Protein AF-A0A3M1IVL6-F1 (afdb_monomer)

Radius of gyration: 15.48 Å; Cα contacts (8 Å, |Δi|>4): 39; chains: 1; bounding box: 37×26×36 Å

Structure (mmCIF, N/CA/C/O backbone):
data_AF-A0A3M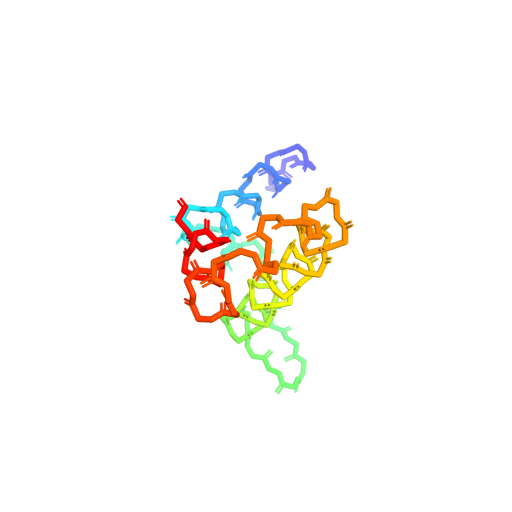1IVL6-F1
#
_entry.id   AF-A0A3M1IVL6-F1
#
loop_
_atom_site.group_PDB
_atom_site.id
_atom_site.type_symbol
_atom_site.label_atom_id
_atom_site.label_alt_id
_atom_site.label_comp_id
_atom_site.label_asym_id
_atom_site.label_entity_id
_atom_site.label_seq_id
_atom_site.pdbx_PDB_ins_code
_atom_site.Cartn_x
_atom_site.Cartn_y
_atom_site.Cartn_z
_atom_site.occupancy
_atom_site.B_iso_or_equiv
_atom_site.auth_seq_id
_atom_site.auth_comp_id
_atom_site.auth_asym_id
_atom_site.auth_atom_id
_atom_site.pdbx_PDB_model_num
ATOM 1 N N . MET A 1 1 ? 19.533 7.315 -11.998 1.00 58.62 1 MET A N 1
ATOM 2 C CA . MET A 1 1 ? 19.378 6.636 -10.697 1.00 58.62 1 MET A CA 1
ATOM 3 C C . MET A 1 1 ? 18.839 7.661 -9.734 1.00 58.62 1 MET A C 1
ATOM 5 O O . MET A 1 1 ? 19.504 8.676 -9.552 1.00 58.62 1 MET A O 1
ATOM 9 N N . SER A 1 2 ? 17.636 7.439 -9.214 1.00 70.88 2 SER A N 1
ATOM 10 C CA . SER A 1 2 ? 17.101 8.272 -8.141 1.00 70.88 2 SER A CA 1
ATOM 11 C C . SER A 1 2 ? 17.954 8.063 -6.881 1.00 70.88 2 SER A C 1
ATOM 13 O O . SER A 1 2 ? 18.561 7.000 -6.697 1.00 70.88 2 SER A O 1
ATOM 15 N N . GLY A 1 3 ? 18.110 9.100 -6.058 1.00 89.56 3 GLY A N 1
ATOM 16 C CA . GLY A 1 3 ? 18.758 8.932 -4.760 1.00 89.56 3 GLY A CA 1
ATOM 17 C C . GLY A 1 3 ? 17.886 8.063 -3.851 1.00 89.56 3 GLY A C 1
ATOM 18 O O . GLY A 1 3 ? 16.681 7.957 -4.061 1.00 89.56 3 GLY A O 1
ATOM 19 N N . LEU A 1 4 ? 18.461 7.478 -2.793 1.00 91.75 4 LEU A N 1
ATOM 20 C CA . LEU A 1 4 ? 17.690 6.676 -1.828 1.00 91.75 4 LEU A CA 1
ATOM 21 C C . LEU A 1 4 ? 16.461 7.431 -1.293 1.00 91.75 4 LEU A C 1
ATOM 23 O O . LEU A 1 4 ? 15.397 6.841 -1.146 1.00 91.75 4 LEU A O 1
ATOM 27 N N . LYS A 1 5 ? 16.611 8.735 -1.041 1.00 94.38 5 LYS A N 1
ATOM 28 C CA . LYS A 1 5 ? 15.521 9.603 -0.595 1.00 94.38 5 LYS A CA 1
ATOM 29 C C . LYS A 1 5 ? 14.372 9.634 -1.610 1.00 94.38 5 LYS A C 1
ATOM 31 O O . LYS A 1 5 ? 13.236 9.369 -1.240 1.00 94.38 5 LYS A O 1
ATOM 36 N N . ASP A 1 6 ? 14.677 9.897 -2.876 1.00 93.75 6 ASP A N 1
ATOM 37 C CA . ASP A 1 6 ? 13.676 9.992 -3.944 1.00 93.75 6 ASP A CA 1
ATOM 38 C C . ASP A 1 6 ? 12.954 8.650 -4.153 1.00 93.75 6 ASP A C 1
ATOM 40 O O . ASP A 1 6 ? 11.740 8.610 -4.370 1.00 93.75 6 ASP A O 1
ATOM 44 N N . LEU A 1 7 ? 13.697 7.539 -4.045 1.00 93.25 7 LEU A N 1
ATOM 45 C CA . LEU A 1 7 ? 13.143 6.187 -4.103 1.00 93.25 7 LEU A CA 1
ATOM 46 C C . LEU A 1 7 ? 12.159 5.941 -2.953 1.00 93.25 7 LEU A C 1
ATOM 48 O O . LEU A 1 7 ? 11.068 5.423 -3.174 1.00 93.25 7 LEU A O 1
ATOM 52 N N . GLN A 1 8 ? 12.527 6.333 -1.731 1.00 92.25 8 GLN A N 1
ATOM 53 C CA . GLN A 1 8 ? 11.676 6.193 -0.550 1.00 92.25 8 GLN A CA 1
ATOM 54 C C . GLN A 1 8 ? 10.414 7.057 -0.648 1.00 92.25 8 GLN A C 1
ATOM 56 O O . GLN A 1 8 ? 9.325 6.560 -0.375 1.00 92.25 8 GLN A O 1
ATOM 61 N N . GLU A 1 9 ? 10.538 8.312 -1.083 1.00 94.06 9 GLU A N 1
ATOM 62 C CA . GLU A 1 9 ? 9.398 9.221 -1.267 1.00 94.06 9 GLU A CA 1
ATOM 63 C C . GLU A 1 9 ? 8.435 8.708 -2.345 1.00 94.06 9 GLU A C 1
ATOM 65 O O . GLU A 1 9 ? 7.216 8.725 -2.172 1.00 94.06 9 GLU A O 1
ATOM 70 N N . THR A 1 10 ? 8.966 8.198 -3.455 1.00 94.94 10 THR A N 1
ATOM 71 C CA . THR A 1 10 ? 8.140 7.662 -4.547 1.00 94.94 10 THR A CA 1
ATOM 72 C C . THR A 1 10 ? 7.491 6.335 -4.154 1.00 94.94 10 THR A C 1
ATOM 74 O O . THR A 1 10 ? 6.320 6.119 -4.452 1.00 94.94 10 THR A O 1
ATOM 77 N N . PHE A 1 11 ? 8.186 5.482 -3.397 1.00 92.00 11 PHE A N 1
ATOM 78 C CA . PHE A 1 11 ? 7.589 4.271 -2.836 1.00 92.00 11 PHE A CA 1
ATOM 79 C C . PHE A 1 11 ? 6.488 4.590 -1.813 1.00 92.00 11 PHE A C 1
ATOM 81 O O . PHE A 1 11 ? 5.438 3.955 -1.829 1.00 92.00 11 PHE A O 1
ATOM 88 N N . GLN A 1 12 ? 6.672 5.603 -0.960 1.00 90.69 12 GLN A N 1
ATOM 89 C CA . GLN A 1 12 ? 5.642 6.029 -0.011 1.00 90.69 12 GLN A CA 1
ATOM 90 C C . GLN A 1 12 ? 4.384 6.533 -0.728 1.00 90.69 12 GLN A C 1
ATOM 92 O O . GLN A 1 12 ? 3.286 6.101 -0.387 1.00 90.69 12 GLN A O 1
ATOM 97 N N . ARG A 1 13 ? 4.526 7.386 -1.752 1.00 93.19 13 ARG A N 1
ATOM 98 C CA . ARG A 1 13 ? 3.384 7.824 -2.575 1.00 93.19 13 ARG A CA 1
ATOM 99 C C . ARG A 1 13 ? 2.699 6.652 -3.267 1.00 93.19 13 ARG A C 1
ATOM 101 O O . ARG A 1 13 ? 1.475 6.603 -3.322 1.00 93.19 13 ARG A O 1
ATOM 108 N N . ALA A 1 14 ? 3.462 5.655 -3.710 1.00 93.19 14 ALA A N 1
ATOM 109 C CA . ALA A 1 14 ? 2.875 4.442 -4.256 1.00 93.19 14 ALA A CA 1
ATOM 110 C C . ALA A 1 14 ? 1.992 3.714 -3.236 1.00 93.19 14 ALA A C 1
ATOM 112 O O . ALA A 1 14 ? 0.929 3.226 -3.611 1.00 93.19 14 ALA A O 1
ATOM 113 N N . LEU A 1 15 ? 2.390 3.641 -1.964 1.00 87.56 15 LEU A N 1
ATOM 114 C CA . LEU A 1 15 ? 1.601 2.977 -0.923 1.00 87.56 15 LEU A CA 1
ATOM 115 C C . LEU A 1 15 ? 0.409 3.811 -0.433 1.00 87.56 15 LEU A C 1
ATOM 117 O O . LEU A 1 15 ? -0.646 3.237 -0.185 1.00 87.56 15 LEU A O 1
ATOM 121 N N . CYS A 1 16 ? 0.569 5.129 -0.290 1.00 85.38 16 CYS A N 1
ATOM 122 C CA . CYS A 1 16 ? -0.433 6.002 0.334 1.00 85.38 16 CYS A CA 1
ATOM 123 C C . CYS A 1 16 ? -1.378 6.684 -0.666 1.00 85.38 16 CYS A C 1
ATOM 125 O O . CYS A 1 16 ? -2.524 6.951 -0.331 1.00 85.38 16 CYS A O 1
ATOM 127 N N . GLU A 1 17 ? -0.907 6.988 -1.876 1.00 90.12 17 GLU A N 1
ATOM 128 C CA . GLU A 1 17 ? -1.623 7.816 -2.862 1.00 90.12 17 GLU A CA 1
ATOM 129 C C . GLU A 1 17 ? -1.957 7.041 -4.147 1.00 90.12 17 GLU A C 1
ATOM 131 O O . GLU A 1 17 ? -2.632 7.559 -5.034 1.00 90.12 17 GLU A O 1
ATOM 136 N N . GLY A 1 18 ? -1.479 5.798 -4.272 1.00 89.88 18 GLY A N 1
ATOM 137 C CA . GLY A 1 18 ? -1.646 5.001 -5.488 1.00 89.88 18 GLY A CA 1
ATOM 138 C C . GLY A 1 18 ? -0.755 5.448 -6.654 1.00 89.88 18 GLY A C 1
ATOM 139 O O . GLY A 1 18 ? -1.011 5.059 -7.789 1.00 89.88 18 GLY A O 1
ATOM 140 N N . ASP A 1 19 ? 0.292 6.241 -6.397 1.00 94.00 19 ASP A N 1
ATOM 141 C CA . ASP A 1 19 ? 1.229 6.703 -7.429 1.00 94.00 19 ASP A CA 1
ATOM 142 C C . ASP A 1 19 ? 2.128 5.558 -7.932 1.00 94.00 19 ASP A C 1
ATOM 144 O O . ASP A 1 19 ? 3.094 5.154 -7.286 1.00 94.00 19 ASP A O 1
ATOM 148 N N . ASP A 1 20 ? 1.827 5.037 -9.119 1.00 95.19 20 ASP A N 1
ATOM 149 C CA . ASP A 1 20 ? 2.564 3.934 -9.743 1.00 95.19 20 ASP A CA 1
ATOM 150 C C . ASP A 1 20 ? 3.905 4.347 -10.383 1.00 95.19 20 ASP A C 1
ATOM 152 O O . ASP A 1 20 ? 4.580 3.513 -10.988 1.00 95.19 20 ASP A O 1
ATOM 156 N N . THR A 1 21 ? 4.357 5.599 -10.228 1.00 94.88 21 THR A N 1
ATOM 157 C CA . THR A 1 21 ? 5.636 6.077 -10.795 1.00 94.88 21 THR A CA 1
ATOM 158 C C . THR A 1 21 ? 6.834 5.222 -10.357 1.00 94.88 21 THR A C 1
ATOM 160 O O . THR A 1 21 ? 7.772 5.027 -11.133 1.00 94.88 21 THR A O 1
ATOM 163 N N . ILE A 1 22 ? 6.783 4.635 -9.153 1.00 94.56 22 ILE A N 1
ATOM 164 C CA . ILE A 1 22 ? 7.840 3.756 -8.630 1.00 94.56 22 ILE A CA 1
ATOM 165 C C . ILE A 1 22 ? 8.076 2.506 -9.497 1.00 94.56 22 ILE A C 1
ATOM 167 O O . ILE A 1 22 ? 9.167 1.942 -9.459 1.00 94.56 22 ILE A O 1
ATOM 171 N N . LEU A 1 23 ? 7.099 2.069 -10.306 1.00 95.50 23 LEU A N 1
ATOM 172 C CA . LEU A 1 23 ? 7.227 0.878 -11.158 1.00 95.50 23 LEU A CA 1
ATOM 173 C C . LEU A 1 23 ? 8.403 0.980 -12.144 1.00 95.50 23 LEU A C 1
ATOM 175 O O . LEU A 1 23 ? 8.979 -0.043 -12.521 1.00 95.50 23 LEU A O 1
ATOM 179 N N . ALA A 1 24 ? 8.794 2.195 -12.539 1.00 94.19 24 ALA A N 1
ATOM 180 C CA . ALA A 1 24 ? 9.953 2.420 -13.402 1.00 94.19 24 ALA A CA 1
ATOM 181 C C . ALA A 1 24 ? 11.285 2.034 -12.729 1.00 94.19 24 ALA A C 1
ATOM 183 O O . ALA A 1 24 ? 12.223 1.634 -13.419 1.00 94.19 24 ALA A O 1
ATOM 184 N N . ASP A 1 25 ? 11.347 2.116 -11.398 1.00 92.50 25 ASP A N 1
ATOM 185 C CA . ASP A 1 25 ? 12.533 1.813 -10.591 1.00 92.50 25 ASP A CA 1
ATOM 186 C C . ASP A 1 25 ? 12.523 0.383 -10.017 1.00 92.50 25 ASP A C 1
ATOM 188 O O . ASP A 1 25 ? 13.534 -0.086 -9.489 1.00 92.50 25 ASP A O 1
ATOM 192 N N . LEU A 1 26 ? 11.396 -0.330 -10.118 1.00 91.44 26 LEU A N 1
ATOM 193 C CA . LEU A 1 26 ? 11.284 -1.724 -9.691 1.00 91.44 26 LEU A CA 1
ATOM 194 C C . LEU A 1 26 ? 11.785 -2.690 -10.769 1.00 91.44 26 LEU A C 1
ATOM 196 O O . LEU A 1 26 ? 11.781 -2.400 -11.965 1.00 91.44 26 LEU A O 1
ATOM 200 N N . VAL A 1 27 ? 12.201 -3.877 -10.335 1.00 93.06 27 VAL A N 1
ATOM 201 C CA . VAL A 1 27 ? 12.615 -4.969 -11.221 1.00 93.06 27 VAL A CA 1
ATOM 202 C C . VAL A 1 27 ? 11.664 -6.136 -11.019 1.00 93.06 27 VAL A C 1
ATOM 204 O O . VAL A 1 27 ? 11.281 -6.448 -9.890 1.00 93.06 27 VAL A O 1
ATOM 207 N N . ASP A 1 28 ? 11.298 -6.785 -12.117 1.00 94.62 28 ASP A N 1
ATOM 208 C CA . ASP A 1 28 ? 10.512 -8.011 -12.068 1.00 94.62 28 ASP A CA 1
ATOM 209 C C . ASP A 1 28 ? 11.300 -9.116 -11.358 1.00 94.62 28 ASP A C 1
ATOM 211 O O . ASP A 1 28 ? 12.530 -9.193 -11.431 1.00 94.62 28 ASP A O 1
ATOM 215 N N . SER A 1 29 ? 10.591 -10.000 -10.667 1.00 92.00 29 SER A N 1
ATOM 216 C CA . SER A 1 29 ? 11.203 -11.197 -10.100 1.00 92.00 29 SER A CA 1
ATOM 217 C C . SER A 1 29 ? 11.092 -12.364 -11.088 1.00 92.00 29 SER A C 1
ATOM 219 O O . SER A 1 29 ? 10.262 -12.334 -11.995 1.00 92.00 29 SER A O 1
ATOM 221 N N . PRO A 1 30 ? 11.832 -13.467 -10.881 1.00 94.31 30 PRO A N 1
ATOM 222 C CA . PRO A 1 30 ? 11.631 -14.684 -11.668 1.00 94.31 30 PRO A CA 1
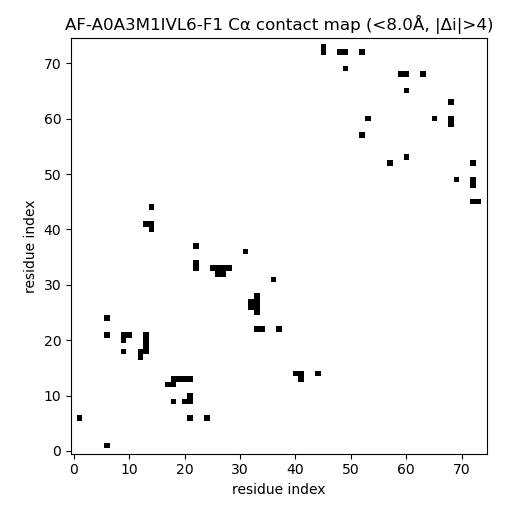ATOM 223 C C . PRO A 1 30 ? 10.231 -15.311 -11.541 1.00 94.31 30 PRO A C 1
ATOM 225 O O . PRO A 1 30 ? 9.924 -16.237 -12.285 1.00 94.31 30 PRO A O 1
ATOM 228 N N . ARG A 1 31 ? 9.418 -14.886 -10.560 1.00 93.94 31 ARG A N 1
ATOM 229 C CA . ARG A 1 31 ? 8.117 -15.497 -10.237 1.00 93.94 31 ARG A CA 1
ATOM 230 C C . ARG A 1 31 ? 6.928 -14.598 -10.564 1.00 93.94 31 ARG A C 1
ATOM 232 O O . ARG A 1 31 ? 5.864 -15.128 -10.832 1.00 93.94 31 ARG A O 1
ATOM 239 N N . GLU A 1 32 ? 7.112 -13.283 -10.521 1.00 96.38 32 GLU A N 1
ATOM 240 C CA . GLU A 1 32 ? 6.050 -12.274 -10.613 1.00 96.38 32 GLU A CA 1
ATOM 241 C C . GLU A 1 32 ? 6.589 -10.953 -11.172 1.00 96.38 32 GLU A C 1
ATOM 243 O O . GLU A 1 32 ? 7.748 -10.598 -10.910 1.00 96.38 32 GLU A O 1
ATOM 248 N N . CYS A 1 33 ? 5.734 -10.209 -11.880 1.00 96.38 33 CYS A N 1
ATOM 249 C CA . CYS A 1 33 ? 6.038 -8.868 -12.377 1.00 96.38 33 CYS A CA 1
ATOM 250 C C . CYS A 1 33 ? 5.921 -7.800 -11.280 1.00 96.38 33 CYS A C 1
ATOM 252 O O . CYS A 1 33 ? 5.251 -7.980 -10.257 1.00 96.38 33 CYS A O 1
ATOM 254 N N . ARG A 1 34 ? 6.593 -6.670 -11.495 1.00 95.94 34 ARG A N 1
ATOM 255 C CA . ARG A 1 34 ? 6.658 -5.527 -10.574 1.00 95.94 34 ARG A CA 1
ATOM 256 C C . ARG A 1 34 ? 5.293 -4.988 -10.146 1.00 95.94 34 ARG A C 1
ATOM 258 O O . ARG A 1 34 ? 5.160 -4.562 -9.003 1.00 95.94 34 ARG A O 1
ATOM 265 N N . GLU A 1 35 ? 4.286 -5.042 -11.013 1.00 95.94 35 GLU A N 1
ATOM 266 C CA . GLU A 1 35 ? 2.921 -4.610 -10.712 1.00 95.94 35 GLU A CA 1
ATOM 267 C C . GLU A 1 35 ? 2.306 -5.499 -9.628 1.00 95.94 35 GLU A C 1
ATOM 269 O O . GLU A 1 35 ? 1.793 -4.999 -8.625 1.00 95.94 35 GLU A O 1
ATOM 274 N N . THR A 1 36 ? 2.428 -6.822 -9.780 1.00 95.44 36 THR A N 1
ATOM 275 C CA . THR A 1 36 ? 1.976 -7.786 -8.770 1.00 95.44 36 THR A CA 1
ATOM 276 C C . THR A 1 36 ? 2.742 -7.602 -7.465 1.00 95.44 36 THR A C 1
ATOM 278 O O . THR A 1 36 ? 2.138 -7.568 -6.393 1.00 95.44 36 THR A O 1
ATOM 281 N N . LEU A 1 37 ? 4.067 -7.437 -7.535 1.00 93.56 37 LEU A N 1
ATOM 282 C CA . LEU A 1 37 ? 4.905 -7.236 -6.352 1.00 93.56 37 LEU A CA 1
ATOM 283 C C . LEU A 1 37 ? 4.499 -5.974 -5.577 1.00 93.56 37 LEU A C 1
ATOM 285 O O . LEU A 1 37 ? 4.303 -6.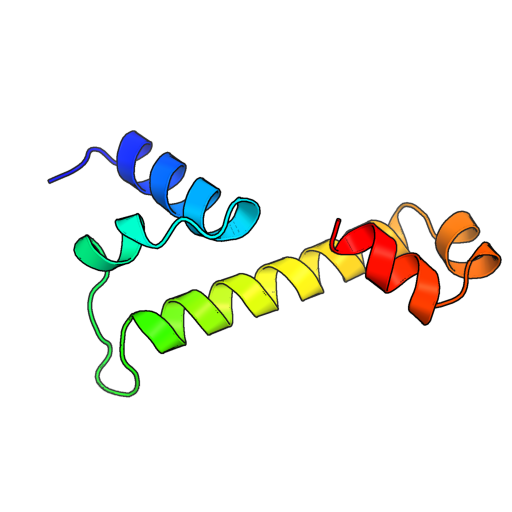040 -4.362 1.00 93.56 37 LEU A O 1
ATOM 289 N N . LEU A 1 38 ? 4.315 -4.844 -6.264 1.00 94.25 38 LEU A N 1
ATOM 290 C CA . LEU A 1 38 ? 3.855 -3.603 -5.640 1.00 94.25 38 LEU A CA 1
ATOM 291 C C . LEU A 1 38 ? 2.449 -3.763 -5.043 1.00 94.25 38 LEU A C 1
ATOM 293 O O . LEU A 1 38 ? 2.206 -3.315 -3.922 1.00 94.25 38 LEU A O 1
ATOM 297 N N . GLY A 1 39 ? 1.545 -4.452 -5.744 1.00 92.56 39 GLY A N 1
ATOM 298 C CA . GLY A 1 39 ? 0.203 -4.762 -5.250 1.00 92.56 39 GLY A CA 1
ATOM 299 C C . GLY A 1 39 ? 0.213 -5.583 -3.957 1.00 92.56 39 GLY A C 1
ATOM 300 O O . GLY A 1 39 ? -0.527 -5.276 -3.022 1.00 92.56 39 GLY A O 1
ATOM 301 N N . VAL A 1 40 ? 1.097 -6.580 -3.852 1.00 90.94 40 VAL A N 1
ATOM 302 C CA . VAL A 1 40 ? 1.294 -7.347 -2.611 1.00 90.94 40 VAL A CA 1
ATOM 303 C C . VAL A 1 40 ? 1.742 -6.432 -1.473 1.00 90.94 40 VAL A C 1
ATOM 305 O O . VAL A 1 40 ? 1.188 -6.519 -0.378 1.00 90.94 40 VAL A O 1
A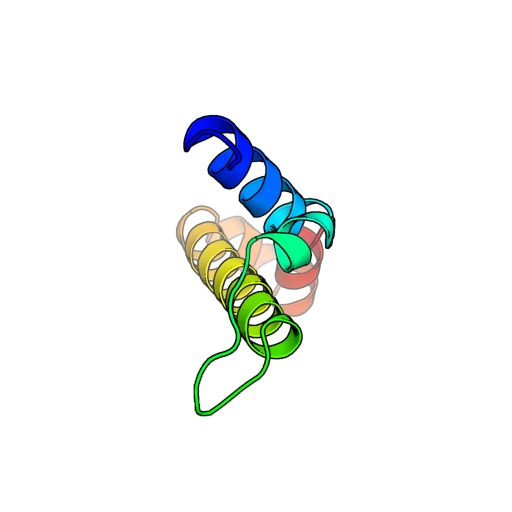TOM 308 N N . TYR A 1 41 ? 2.693 -5.528 -1.721 1.00 88.56 41 TYR A N 1
ATOM 309 C CA . TYR A 1 41 ? 3.158 -4.577 -0.708 1.00 88.56 41 TYR A CA 1
ATOM 310 C C . TYR A 1 41 ? 2.063 -3.612 -0.251 1.00 88.56 41 TYR A C 1
ATOM 312 O O . TYR A 1 41 ? 1.921 -3.397 0.952 1.00 88.56 41 TYR A O 1
ATOM 320 N N . ARG A 1 42 ? 1.256 -3.079 -1.176 1.00 89.44 42 ARG A N 1
ATOM 321 C CA . ARG A 1 42 ? 0.093 -2.237 -0.848 1.00 89.44 42 ARG A CA 1
ATOM 322 C C . ARG A 1 42 ? -0.881 -2.966 0.069 1.00 89.44 42 ARG A C 1
ATOM 324 O O . ARG A 1 42 ? -1.225 -2.464 1.135 1.00 89.44 42 ARG A O 1
ATOM 331 N N . ASN A 1 43 ? -1.264 -4.182 -0.307 1.00 87.56 43 ASN A N 1
ATOM 332 C CA . ASN A 1 43 ? -2.204 -4.978 0.475 1.00 87.56 43 ASN A CA 1
ATOM 333 C C . ASN A 1 43 ? -1.637 -5.339 1.854 1.00 87.56 43 ASN A C 1
ATOM 335 O O . ASN A 1 43 ? -2.321 -5.187 2.864 1.00 87.56 43 ASN A O 1
ATOM 339 N N . ALA A 1 44 ? -0.374 -5.769 1.914 1.00 86.81 44 ALA A N 1
ATOM 340 C CA . ALA A 1 44 ? 0.291 -6.092 3.172 1.00 86.81 44 ALA A CA 1
ATOM 341 C C . ALA A 1 44 ? 0.398 -4.868 4.095 1.00 86.81 44 ALA A C 1
ATOM 343 O O . ALA A 1 44 ? 0.207 -5.003 5.303 1.00 86.81 44 ALA A O 1
ATOM 344 N N . TYR A 1 45 ? 0.660 -3.680 3.539 1.00 84.81 45 TYR A N 1
ATOM 345 C CA . TYR A 1 45 ? 0.695 -2.434 4.300 1.00 84.81 45 TYR A CA 1
ATOM 346 C C . TYR A 1 45 ? -0.665 -2.114 4.924 1.00 84.81 45 TYR A C 1
ATOM 348 O O . TYR A 1 45 ? -0.729 -1.878 6.127 1.00 84.81 45 TYR A O 1
ATOM 356 N N . VAL A 1 46 ? -1.753 -2.183 4.149 1.00 80.81 46 VAL A N 1
ATOM 357 C CA . VAL A 1 46 ? -3.115 -1.932 4.651 1.00 80.81 46 VAL A CA 1
ATOM 358 C C . VAL A 1 46 ? -3.492 -2.920 5.756 1.00 80.81 46 VAL A C 1
ATOM 360 O O . VAL A 1 46 ? -4.012 -2.510 6.791 1.00 80.81 46 VAL A O 1
ATOM 363 N N . VAL A 1 47 ? -3.187 -4.211 5.588 1.00 86.62 47 VAL A N 1
ATOM 364 C CA . VAL A 1 47 ? -3.430 -5.226 6.629 1.00 86.62 47 VAL A CA 1
ATOM 365 C C . VAL A 1 47 ? -2.650 -4.897 7.901 1.00 86.62 47 VAL A C 1
ATOM 367 O O . VAL A 1 47 ? -3.225 -4.862 8.985 1.00 86.62 47 VAL A O 1
ATOM 370 N N . ARG A 1 48 ? -1.356 -4.585 7.775 1.00 87.44 48 ARG A N 1
ATOM 371 C CA . ARG A 1 48 ? -0.498 -4.242 8.916 1.00 87.44 48 ARG A CA 1
ATOM 372 C C . ARG A 1 48 ? -0.973 -2.977 9.631 1.00 87.44 48 ARG A C 1
ATOM 374 O O . ARG A 1 48 ? -0.963 -2.923 10.856 1.00 87.44 48 ARG A O 1
ATOM 381 N N . LEU A 1 49 ? -1.380 -1.963 8.871 1.00 85.12 49 LEU A N 1
ATOM 382 C CA . LEU A 1 49 ? -1.913 -0.717 9.409 1.00 85.12 49 LEU A CA 1
ATOM 383 C C . LEU A 1 49 ? -3.199 -0.980 10.196 1.00 85.12 49 LEU A C 1
ATOM 385 O O . LEU A 1 49 ? -3.323 -0.517 11.324 1.00 85.12 49 LEU A O 1
ATOM 389 N N . ARG A 1 50 ? -4.113 -1.785 9.647 1.00 86.19 50 ARG A N 1
ATOM 390 C CA . ARG A 1 50 ? -5.345 -2.199 10.332 1.00 86.19 50 ARG A CA 1
ATOM 391 C C . ARG A 1 50 ? -5.066 -2.936 11.638 1.00 86.19 50 ARG A C 1
ATOM 393 O O . ARG A 1 50 ? -5.705 -2.623 12.635 1.00 86.19 50 ARG A O 1
ATOM 400 N N . GLU A 1 51 ? -4.108 -3.863 11.655 1.00 88.88 51 GLU A N 1
ATOM 401 C CA . GLU A 1 51 ? -3.700 -4.574 12.877 1.00 88.88 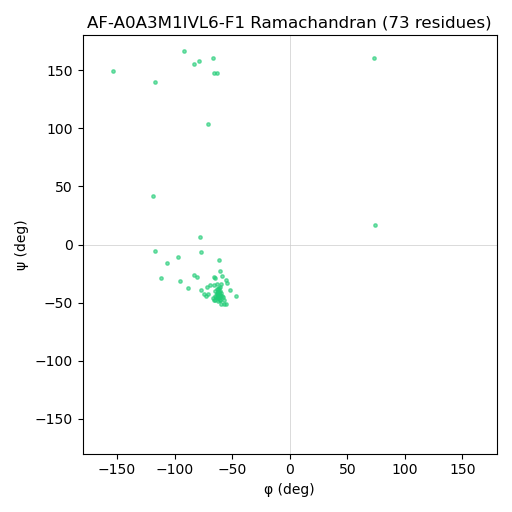51 GLU A CA 1
ATOM 402 C C . GLU A 1 51 ? -3.220 -3.604 13.969 1.00 88.88 51 GLU A C 1
ATOM 404 O O . GLU A 1 51 ? -3.622 -3.728 15.125 1.00 88.88 51 GLU A O 1
ATOM 409 N N . ILE A 1 52 ? -2.392 -2.619 13.601 1.00 91.94 52 ILE A N 1
ATOM 410 C CA . ILE A 1 52 ? -1.887 -1.600 14.532 1.00 91.94 52 ILE A CA 1
ATOM 411 C C . ILE A 1 52 ? -3.033 -0.719 15.037 1.00 91.94 52 ILE A C 1
ATOM 413 O O . ILE A 1 52 ? -3.176 -0.530 16.241 1.00 91.94 52 ILE A O 1
ATOM 417 N N . LEU A 1 53 ? -3.887 -0.225 14.137 1.00 90.69 53 LEU A N 1
ATOM 418 C CA . LEU A 1 53 ? -5.024 0.618 14.506 1.00 90.69 53 LEU A CA 1
ATOM 419 C C . LEU A 1 53 ? -6.007 -0.125 15.416 1.00 90.69 53 LEU A C 1
ATOM 421 O O . LEU A 1 53 ? -6.494 0.454 16.381 1.00 90.69 53 LEU A O 1
ATOM 425 N N . ALA A 1 54 ? -6.290 -1.399 15.145 1.00 90.25 54 ALA A N 1
ATOM 426 C CA . ALA A 1 54 ? -7.172 -2.205 15.984 1.00 90.25 54 ALA A CA 1
ATOM 427 C C . ALA A 1 54 ? -6.583 -2.436 17.385 1.00 90.25 54 ALA A C 1
ATOM 429 O O . ALA A 1 54 ? -7.329 -2.461 18.363 1.00 90.25 54 ALA A O 1
ATOM 430 N N . ALA A 1 55 ? -5.258 -2.578 17.492 1.00 92.62 55 ALA A N 1
ATOM 431 C CA . ALA A 1 55 ? -4.573 -2.705 18.774 1.00 92.62 55 ALA A CA 1
ATOM 432 C C . ALA A 1 55 ? -4.566 -1.386 19.569 1.00 92.62 55 ALA A C 1
ATOM 434 O O . ALA A 1 55 ? -4.815 -1.399 20.774 1.00 92.62 55 ALA A O 1
ATOM 435 N N . ASP A 1 56 ? -4.317 -0.256 18.904 1.00 95.00 56 ASP A N 1
ATOM 436 C CA . ASP A 1 56 ? -4.199 1.058 19.551 1.00 95.00 56 ASP A CA 1
ATOM 437 C C . ASP A 1 56 ? -5.564 1.702 19.859 1.00 95.00 56 ASP A C 1
ATOM 439 O O . ASP A 1 56 ? -5.696 2.471 20.815 1.00 95.00 56 ASP A O 1
ATOM 443 N N . TYR A 1 57 ? -6.595 1.378 19.071 1.00 92.75 57 TYR A N 1
ATOM 444 C CA . TYR A 1 57 ? -7.953 1.918 19.181 1.00 92.75 57 TYR A CA 1
ATOM 445 C C . TYR A 1 57 ? -8.996 0.829 19.465 1.00 92.75 57 TYR A C 1
ATOM 447 O O . TYR A 1 57 ? -10.110 0.867 18.936 1.00 92.75 57 TYR A O 1
ATOM 455 N N . ASP A 1 58 ? -8.661 -0.114 20.345 1.00 94.69 58 ASP A N 1
ATOM 456 C CA . ASP A 1 58 ? -9.484 -1.270 20.728 1.00 94.69 58 ASP A CA 1
ATOM 457 C C . ASP A 1 58 ? -10.954 -0.919 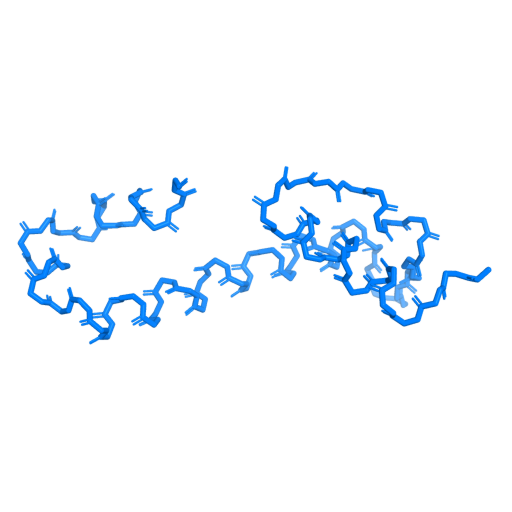21.044 1.00 94.69 58 ASP A C 1
ATOM 459 O O . ASP A 1 58 ? -11.886 -1.562 20.559 1.00 94.69 58 ASP A O 1
ATOM 463 N N . LYS A 1 59 ? -11.192 0.156 21.804 1.00 96.31 59 LYS A N 1
ATOM 464 C CA . LYS A 1 59 ? -12.541 0.626 22.167 1.00 96.31 59 LYS A CA 1
ATOM 465 C C . LYS A 1 59 ? -13.311 1.198 20.984 1.00 96.31 59 LYS A C 1
ATOM 467 O O . LYS A 1 59 ? -14.531 1.064 20.932 1.00 96.31 59 LYS A O 1
ATOM 472 N N . VAL A 1 60 ? -12.617 1.861 20.061 1.00 92.81 60 VAL A N 1
ATOM 473 C CA . VAL A 1 60 ? -13.229 2.424 18.850 1.00 92.81 60 VAL A CA 1
ATOM 474 C C . VAL A 1 60 ?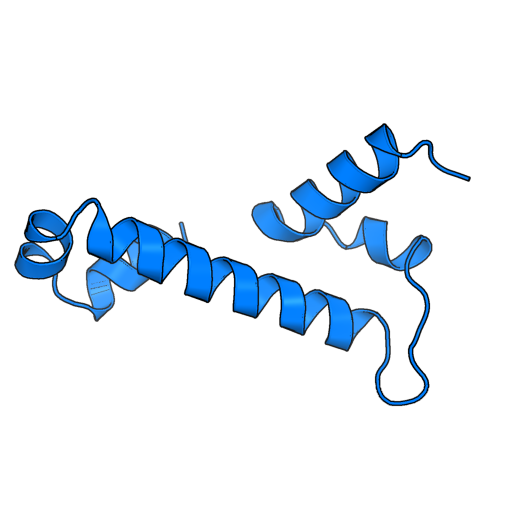 -13.589 1.292 17.897 1.00 92.81 60 VAL A C 1
ATOM 476 O O . VAL A 1 60 ? -14.713 1.265 17.400 1.00 92.81 60 VAL A O 1
ATOM 479 N N . ALA A 1 61 ? -12.688 0.322 17.718 1.00 91.62 61 ALA A N 1
ATOM 480 C CA . ALA A 1 61 ? -12.954 -0.892 16.954 1.00 91.62 61 ALA A CA 1
ATOM 481 C C . ALA A 1 61 ? -14.166 -1.652 17.521 1.00 91.62 61 ALA A C 1
ATOM 483 O O . ALA A 1 61 ? -15.104 -1.949 16.785 1.00 91.62 61 ALA A O 1
ATOM 484 N N . ALA A 1 62 ? -14.224 -1.857 18.843 1.00 93.62 62 ALA A N 1
ATOM 485 C CA . ALA A 1 62 ? -15.357 -2.513 19.502 1.00 93.62 62 ALA A CA 1
ATOM 486 C C . ALA A 1 62 ? -16.684 -1.741 19.365 1.00 93.62 62 ALA A C 1
ATOM 488 O O . ALA A 1 62 ? -17.748 -2.353 19.295 1.00 93.62 62 ALA A O 1
ATOM 489 N N . MET A 1 63 ? -16.638 -0.405 19.339 1.00 96.19 63 MET A N 1
ATOM 490 C CA . MET A 1 63 ? -17.826 0.438 19.178 1.00 96.19 63 MET A CA 1
ATOM 491 C C . MET A 1 63 ? -18.359 0.434 17.740 1.00 96.19 63 MET A C 1
ATOM 493 O O . MET A 1 63 ? -19.573 0.414 17.545 1.00 96.19 63 MET A O 1
ATOM 497 N N . LEU A 1 64 ? -17.471 0.514 16.747 1.00 94.06 64 LEU A N 1
ATOM 498 C CA . LEU A 1 64 ? -17.841 0.620 15.333 1.00 94.06 64 LEU A CA 1
ATOM 499 C C . LEU A 1 64 ? -18.139 -0.740 14.692 1.00 94.06 64 LEU A C 1
ATOM 501 O O . LEU A 1 64 ? -18.902 -0.801 13.728 1.00 94.06 64 LEU A O 1
ATOM 505 N N . GLY A 1 65 ?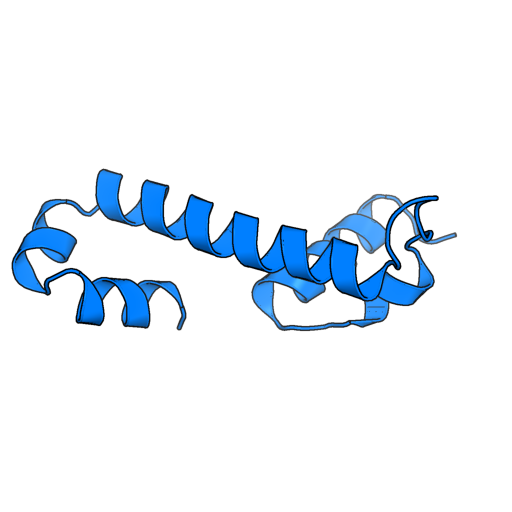 -17.557 -1.815 15.226 1.00 92.12 65 GLY A N 1
ATOM 506 C CA . GLY A 1 65 ? -17.537 -3.123 14.583 1.00 92.12 65 GLY A CA 1
ATOM 507 C C . GLY A 1 65 ? -16.569 -3.170 13.397 1.00 92.12 65 GLY A C 1
ATOM 508 O O . GLY A 1 65 ? -16.183 -2.139 12.835 1.00 92.12 65 GLY A O 1
ATOM 509 N N . ASP A 1 66 ? -16.193 -4.390 13.016 1.00 87.50 66 ASP A N 1
ATOM 510 C CA . ASP A 1 66 ? -15.115 -4.652 12.057 1.00 87.50 66 ASP A CA 1
ATOM 511 C C . ASP A 1 66 ? -15.338 -3.929 10.718 1.00 87.50 66 ASP A C 1
ATOM 513 O O . ASP A 1 66 ? -14.492 -3.147 10.297 1.00 87.50 66 ASP A O 1
ATOM 517 N N . ASP A 1 67 ? -16.517 -4.070 10.100 1.00 89.69 67 ASP A N 1
ATOM 518 C CA . ASP A 1 67 ? -16.812 -3.508 8.770 1.00 89.69 67 ASP A CA 1
ATOM 519 C C . ASP A 1 67 ? -16.691 -1.978 8.681 1.00 89.69 67 ASP A C 1
ATOM 521 O O . ASP A 1 67 ? -16.396 -1.424 7.617 1.00 89.69 67 ASP A O 1
ATOM 525 N N . GLN A 1 68 ? -17.023 -1.256 9.756 1.00 91.25 68 GLN A N 1
ATOM 526 C CA . GLN A 1 68 ? -16.972 0.207 9.755 1.00 91.25 68 GLN A CA 1
ATOM 527 C C . GLN A 1 68 ? -15.592 0.717 10.157 1.00 91.25 68 GLN A C 1
ATOM 529 O O . GLN A 1 68 ? -15.105 1.675 9.555 1.00 91.25 68 GLN A O 1
ATOM 534 N N . PHE A 1 69 ? -14.940 0.048 11.106 1.00 90.75 69 PHE A N 1
ATOM 535 C CA . PHE A 1 69 ? -13.553 0.331 11.449 1.00 90.75 69 PHE A CA 1
ATOM 536 C C . PHE A 1 69 ? -12.622 0.088 10.252 1.00 90.75 69 PHE A C 1
ATOM 538 O O . PHE A 1 69 ? -11.773 0.919 9.940 1.00 90.75 69 PHE A O 1
ATOM 545 N N . GLU A 1 70 ? -12.839 -1.002 9.515 1.00 86.94 70 GLU A N 1
ATOM 546 C CA . GLU A 1 70 ? -12.072 -1.355 8.322 1.00 86.94 70 GLU A CA 1
ATOM 547 C C . GLU A 1 70 ? -12.176 -0.332 7.193 1.00 86.94 70 GLU A C 1
ATOM 549 O O . GLU A 1 70 ? -11.178 -0.100 6.506 1.00 86.94 70 GLU A O 1
ATOM 554 N N . ARG A 1 71 ? -13.360 0.260 6.997 1.00 88.00 71 ARG A N 1
ATOM 555 C CA . ARG A 1 71 ? -13.564 1.343 6.026 1.00 88.00 71 ARG A CA 1
ATOM 556 C C . ARG A 1 71 ? -12.811 2.598 6.443 1.00 88.00 71 ARG A C 1
ATOM 558 O O . ARG A 1 71 ? -12.085 3.160 5.641 1.00 88.00 71 ARG A O 1
ATOM 565 N N . MET A 1 72 ? -12.907 2.979 7.716 1.00 87.06 72 MET A N 1
ATOM 566 C CA . MET A 1 72 ? -12.179 4.141 8.235 1.00 87.06 72 MET A CA 1
ATOM 567 C C . MET A 1 72 ? -10.658 3.962 8.208 1.00 87.06 72 MET A C 1
ATOM 569 O O . MET A 1 72 ? -9.938 4.942 8.102 1.00 87.06 72 MET A O 1
ATOM 573 N N . ALA A 1 73 ? -10.158 2.730 8.307 1.00 83.31 73 ALA A N 1
ATOM 574 C CA . ALA A 1 73 ? -8.732 2.432 8.185 1.00 83.31 73 ALA A CA 1
ATOM 575 C C . ALA A 1 73 ? -8.215 2.443 6.729 1.00 83.31 73 ALA A C 1
ATOM 577 O O . ALA A 1 73 ? -7.018 2.248 6.516 1.00 83.31 73 ALA A O 1
ATOM 578 N N . GLN A 1 74 ? -9.103 2.583 5.739 1.00 78.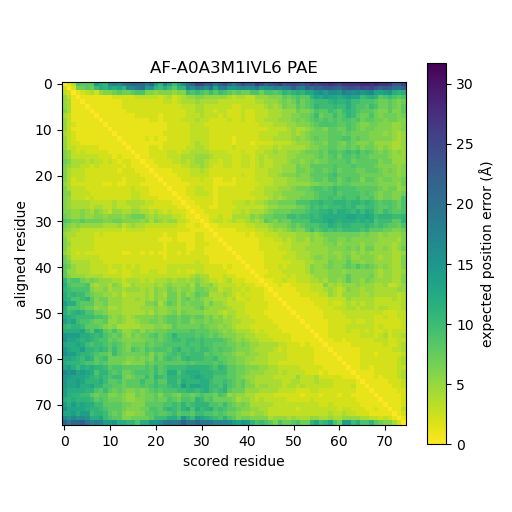81 74 GLN A N 1
ATOM 579 C CA . GLN A 1 74 ? -8.773 2.656 4.310 1.00 78.81 74 GLN A CA 1
ATOM 580 C C . GLN A 1 74 ? -8.914 4.066 3.715 1.00 78.81 74 GLN A C 1
ATOM 582 O O . GLN A 1 74 ? -8.400 4.275 2.616 1.00 78.81 74 GLN A O 1
ATOM 587 N N . ASP A 1 75 ? -9.601 4.976 4.413 1.00 66.00 75 ASP A N 1
ATOM 588 C CA . ASP A 1 75 ? -9.804 6.386 4.037 1.00 66.00 75 ASP A CA 1
ATOM 589 C C . ASP A 1 75 ? -8.646 7.276 4.529 1.00 66.00 75 ASP A C 1
ATOM 591 O O . ASP A 1 75 ? -8.275 8.218 3.790 1.00 66.00 75 ASP A O 1
#

Foldseek 3Di:
DDDPVVLVVQLVCCQQVVRPPNLVVDDQDPVGHPVVVSVVVNVVVLVVQLVVCCVVVVVVCVVLDDVRSSVVSND

Solvent-accessible surface area (backbone atoms only — not comparable to full-atom values): 4399 Å² total; per-residue (Å²): 132,78,52,74,66,56,50,50,54,37,48,47,36,33,62,76,72,66,40,66,74,41,59,80,80,51,70,63,53,101,87,47,50,44,68,60,53,51,50,50,52,40,53,52,49,53,54,53,49,46,55,50,48,45,68,77,36,46,70,57,34,68,70,57,33,68,78,52,39,53,50,64,70,73,112

Secondary structure (DSSP, 8-state):
---HHHHHHHHHHHHHT--GGGGGT----SSS-HHHHHHHHHHHHHHHHHHHHHHHTHHHHHHH-HHHHHHHTT-

Mean predicted aligned error: 5.24 Å

pLDDT: mean 90.31, std 6.4, range [58.62, 96.38]

Sequence (75 aa):
MSGLKDLQETFQRALCEGDDTILADLVDSPRECRETLLGVYRNAYVVRLREILAADYDKVAAMLGDDQFERMAQD